Protein AF-A0A1I0THL3-F1 (afdb_monomer)

Nearest PDB structures (foldseek):
  1vh6-assembly1_B  TM=9.329E-01  e=5.417E+00  Bacillus subtilis

Foldseek 3Di:
DDCDVVNVVVLVVLLVCLVVQLVVCVVVVNVVSNVSSVCSNVVSVVVVVVVVVVVVVVPDDDDD

Sequence (64 aa):
MTVRWVDAVVIVIAVAVGVAAVIAGGADDSPGLQGLGLIVVIGSVALAVRR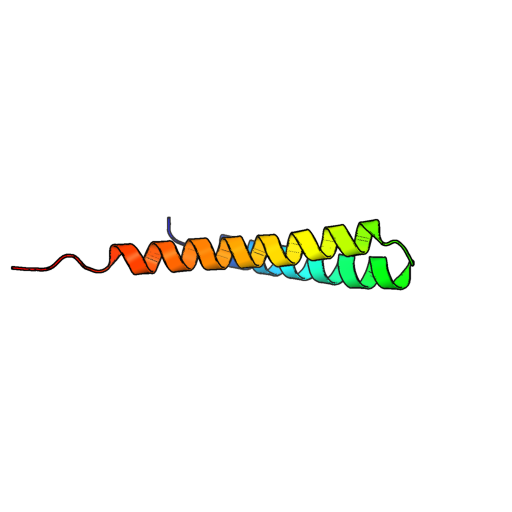ARRRRHGGHRPRD

pLDDT: mean 83.09, std 10.11, range [55.38, 95.69]

Mean predicted aligned error: 7.79 Å

Solvent-accessible surface area (backbone atoms only — not comparable to full-atom values): 3585 Å² total; per-residue (Å²): 136,82,85,45,72,65,55,54,53,52,46,52,50,44,36,51,52,12,50,50,30,30,51,51,14,63,75,63,80,32,67,66,44,23,50,51,11,48,52,41,32,52,51,46,51,50,52,53,51,54,55,55,52,61,60,62,74,73,70,79,76,85,80,129

Organism: NCBI:txid293050

Secondary structure (DSSP, 8-state):
----HHHHHHHHHHHHHHHHHHHHHHHTT-HHHHHHHHHHHHHHHHHHHHHHHHHHTT------

Radius of gyration: 16.51 Å; Cα contacts (8 Å, |Δi|>4): 45; chains: 1; bounding box: 34×11×55 Å

Structure (mmCIF, N/CA/C/O backbone):
data_AF-A0A1I0THL3-F1
#
_entry.id   AF-A0A1I0THL3-F1
#
loop_
_atom_site.group_PDB
_atom_site.id
_atom_site.type_symbol
_atom_site.label_atom_id
_atom_site.label_alt_id
_atom_site.label_comp_id
_atom_site.label_asym_id
_atom_site.label_entity_id
_atom_site.label_seq_id
_atom_site.pdbx_PDB_ins_code
_atom_site.Cartn_x
_atom_site.Cartn_y
_atom_site.Cartn_z
_atom_site.occupancy
_atom_site.B_iso_or_equiv
_atom_site.auth_seq_id
_atom_site.auth_comp_id
_atom_site.auth_asym_id
_atom_site.auth_atom_id
_atom_site.pdbx_PDB_model_num
ATOM 1 N N . MET A 1 1 ? -15.455 7.740 13.509 1.00 55.38 1 MET A N 1
ATOM 2 C CA . MET A 1 1 ? -15.363 7.474 12.057 1.00 55.38 1 MET A CA 1
ATOM 3 C C . MET A 1 1 ? -15.231 5.976 11.844 1.00 55.38 1 MET A C 1
ATOM 5 O O . MET A 1 1 ? -14.195 5.400 12.166 1.00 55.38 1 MET A O 1
ATOM 9 N N . THR A 1 2 ? -16.312 5.332 11.414 1.00 68.31 2 THR A N 1
ATOM 10 C CA . THR A 1 2 ? -16.318 3.921 11.020 1.00 68.31 2 THR A CA 1
ATOM 11 C C . THR A 1 2 ? -15.576 3.785 9.687 1.00 68.31 2 THR A C 1
ATOM 13 O O . THR A 1 2 ? -15.739 4.608 8.797 1.00 68.31 2 THR A O 1
ATOM 16 N N . VAL A 1 3 ? -14.707 2.783 9.576 1.00 66.50 3 VAL A N 1
ATOM 17 C CA . VAL A 1 3 ? -14.084 2.364 8.310 1.00 66.50 3 VAL A CA 1
ATOM 18 C C . VAL A 1 3 ? -15.196 1.656 7.561 1.00 66.50 3 VAL A C 1
ATOM 20 O O . VAL A 1 3 ? -15.689 0.625 8.027 1.00 66.50 3 VAL A O 1
ATOM 23 N N . ARG A 1 4 ? -15.656 2.272 6.483 1.00 86.81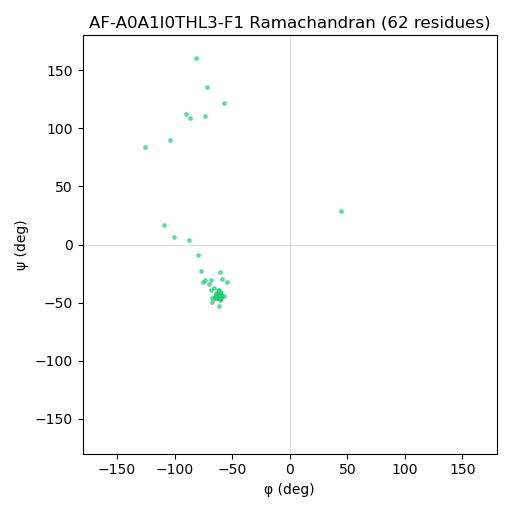 4 ARG A N 1
ATOM 24 C CA . ARG A 1 4 ? -16.688 1.714 5.617 1.00 86.81 4 ARG A CA 1
ATOM 25 C C . ARG A 1 4 ? -16.021 0.729 4.663 1.00 86.81 4 ARG A C 1
ATOM 27 O O . ARG A 1 4 ? -14.820 0.811 4.428 1.00 86.81 4 ARG A O 1
ATOM 34 N N . TRP A 1 5 ? -16.794 -0.176 4.070 1.00 86.12 5 TRP A N 1
ATOM 35 C CA . TRP A 1 5 ? -16.260 -1.090 3.052 1.00 86.12 5 TRP A CA 1
ATOM 36 C C . TRP A 1 5 ? -15.558 -0.334 1.904 1.00 86.12 5 TRP A C 1
ATOM 38 O O . TRP A 1 5 ? -14.523 -0.773 1.422 1.00 86.12 5 TRP A O 1
ATOM 48 N N . VAL A 1 6 ? -16.041 0.874 1.577 1.00 88.81 6 VAL A N 1
ATOM 49 C CA . VAL A 1 6 ? -15.424 1.793 0.612 1.00 88.81 6 VAL A CA 1
ATOM 50 C C . VAL A 1 6 ? -14.001 2.164 1.022 1.00 88.81 6 VAL A C 1
ATOM 52 O O . VAL A 1 6 ? -13.107 2.124 0.190 1.00 88.81 6 VAL A O 1
ATOM 55 N N . ASP A 1 7 ? -13.759 2.476 2.300 1.00 87.25 7 ASP A N 1
ATOM 56 C CA . ASP A 1 7 ? -12.408 2.781 2.781 1.00 87.25 7 ASP A CA 1
ATOM 57 C C . ASP A 1 7 ? -11.481 1.572 2.613 1.00 87.25 7 ASP A C 1
ATOM 59 O O . ASP A 1 7 ? -10.320 1.737 2.255 1.00 87.25 7 ASP A O 1
ATOM 63 N N . ALA A 1 8 ? -11.983 0.359 2.867 1.00 87.44 8 ALA A N 1
ATOM 64 C CA . ALA A 1 8 ? -11.200 -0.861 2.695 1.00 87.44 8 ALA A CA 1
ATOM 65 C C . ALA A 1 8 ? -10.837 -1.086 1.220 1.00 87.44 8 ALA A C 1
ATOM 67 O O . ALA A 1 8 ? -9.676 -1.342 0.917 1.00 87.44 8 ALA A O 1
ATOM 68 N N . VAL A 1 9 ? -11.799 -0.910 0.309 1.00 93.25 9 VAL A N 1
ATOM 69 C CA . VAL A 1 9 ? -11.567 -0.998 -1.141 1.00 93.25 9 VAL A CA 1
ATOM 70 C C . VAL A 1 9 ? -10.538 0.040 -1.593 1.00 93.25 9 VAL A C 1
ATOM 72 O O . VAL A 1 9 ? -9.582 -0.309 -2.278 1.00 93.25 9 VAL A O 1
ATOM 75 N N . VAL A 1 10 ? -10.672 1.294 -1.153 1.00 91.94 10 VAL A N 1
ATOM 76 C C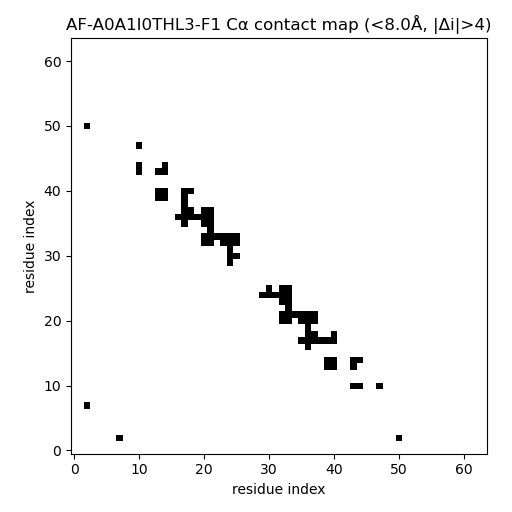A . VAL A 1 10 ? -9.718 2.367 -1.478 1.00 91.94 10 VAL A CA 1
ATOM 77 C C . VAL A 1 10 ? -8.313 2.038 -0.971 1.00 91.94 10 VAL A C 1
ATOM 79 O O . VAL A 1 10 ? -7.350 2.225 -1.708 1.00 91.94 10 VAL A O 1
ATOM 82 N N . ILE A 1 11 ? -8.178 1.515 0.252 1.00 89.19 11 ILE A N 1
ATOM 83 C CA . ILE A 1 11 ? -6.876 1.113 0.808 1.00 89.19 11 ILE A CA 1
ATOM 84 C C . ILE A 1 11 ? -6.252 -0.010 -0.025 1.00 89.19 11 ILE A C 1
ATOM 86 O O . ILE A 1 11 ? -5.069 0.065 -0.344 1.00 89.19 11 ILE A O 1
ATOM 90 N N . VAL A 1 12 ? -7.029 -1.031 -0.398 1.00 91.94 12 VAL A N 1
ATOM 91 C CA . VAL A 1 12 ? -6.532 -2.153 -1.212 1.00 91.94 12 VAL A CA 1
ATOM 92 C C . VAL A 1 12 ? -6.060 -1.665 -2.579 1.00 91.94 12 VAL A C 1
ATOM 94 O O . VAL A 1 12 ? -4.959 -2.016 -2.997 1.00 91.94 12 VAL A O 1
ATOM 97 N N . ILE A 1 13 ? -6.843 -0.811 -3.245 1.00 95.69 13 ILE A N 1
ATOM 98 C CA . ILE A 1 13 ? -6.468 -0.231 -4.541 1.00 95.69 13 ILE A CA 1
ATOM 99 C C . ILE A 1 13 ? -5.203 0.618 -4.402 1.00 95.69 13 ILE A C 1
ATOM 101 O O . ILE A 1 13 ? -4.278 0.459 -5.192 1.00 95.69 13 ILE A O 1
ATOM 105 N N . ALA A 1 14 ? -5.120 1.480 -3.386 1.00 91.06 14 ALA A N 1
ATOM 106 C CA . ALA A 1 14 ? -3.949 2.325 -3.164 1.00 91.06 14 ALA A CA 1
ATOM 107 C C . ALA A 1 14 ? -2.676 1.496 -2.934 1.00 91.06 14 ALA A C 1
ATOM 109 O O . ALA A 1 14 ? -1.631 1.802 -3.505 1.00 91.06 14 ALA A O 1
ATOM 110 N N . VAL A 1 15 ? -2.767 0.412 -2.156 1.00 90.06 15 VAL A N 1
ATOM 111 C CA . VAL A 1 15 ? -1.646 -0.517 -1.955 1.00 90.06 15 VAL A CA 1
ATOM 112 C C . VAL A 1 15 ? -1.273 -1.214 -3.263 1.00 90.06 15 VAL A C 1
ATOM 114 O O . VAL A 1 15 ? -0.094 -1.242 -3.600 1.00 90.06 15 VAL A O 1
ATOM 117 N N . ALA A 1 16 ? -2.245 -1.726 -4.023 1.00 92.81 16 ALA A N 1
ATOM 118 C CA . ALA A 1 16 ? -1.985 -2.396 -5.298 1.00 92.81 16 ALA A CA 1
ATOM 119 C C . ALA A 1 16 ? -1.304 -1.463 -6.314 1.00 92.81 16 ALA A C 1
ATOM 121 O O . ALA A 1 16 ? -0.322 -1.851 -6.942 1.00 92.81 16 ALA A O 1
ATOM 122 N N . VAL A 1 17 ? -1.773 -0.216 -6.423 1.00 93.25 17 VAL A N 1
ATOM 123 C CA . VAL A 1 17 ? -1.171 0.813 -7.284 1.00 93.25 17 VAL A CA 1
ATOM 124 C C . VAL A 1 17 ? 0.244 1.158 -6.821 1.00 93.25 17 VAL A C 1
ATOM 126 O O . VAL A 1 17 ? 1.153 1.230 -7.642 1.00 93.25 17 VAL A O 1
ATOM 129 N N . GLY A 1 18 ? 0.458 1.330 -5.513 1.00 89.25 18 GLY A N 1
ATOM 130 C CA . GLY A 1 18 ? 1.786 1.598 -4.964 1.00 89.25 18 GLY A CA 1
ATOM 131 C C . GLY A 1 18 ? 2.775 0.462 -5.247 1.00 89.25 18 GLY A C 1
ATOM 132 O O . GLY A 1 18 ? 3.885 0.720 -5.700 1.00 89.25 18 GLY A O 1
ATOM 133 N N . VAL A 1 19 ? 2.357 -0.795 -5.064 1.00 89.94 19 VAL A N 1
ATOM 134 C CA . VAL A 1 19 ? 3.172 -1.978 -5.397 1.00 89.94 19 VAL A CA 1
ATOM 135 C C . VAL A 1 19 ? 3.475 -2.033 -6.895 1.00 89.94 19 VAL A C 1
ATOM 137 O O . VAL A 1 19 ? 4.627 -2.240 -7.271 1.00 89.94 19 VAL A O 1
ATOM 140 N N . ALA A 1 20 ? 2.480 -1.794 -7.752 1.00 89.12 20 ALA A N 1
ATOM 141 C CA . ALA A 1 20 ? 2.681 -1.756 -9.197 1.00 89.12 20 ALA A CA 1
ATOM 142 C C . ALA A 1 20 ? 3.688 -0.667 -9.606 1.00 89.12 20 ALA A C 1
ATOM 144 O O . ALA A 1 20 ? 4.561 -0.932 -10.426 1.00 89.12 20 ALA A O 1
ATOM 145 N N . ALA A 1 21 ? 3.629 0.518 -8.992 1.00 83.38 21 ALA A N 1
ATOM 146 C CA . ALA A 1 21 ? 4.593 1.592 -9.224 1.00 83.38 21 ALA A CA 1
ATOM 147 C C . ALA A 1 21 ? 6.013 1.235 -8.741 1.00 83.38 21 ALA A C 1
ATOM 149 O O . ALA A 1 21 ? 6.980 1.549 -9.428 1.00 83.38 21 ALA A O 1
ATOM 150 N N . VAL A 1 22 ? 6.160 0.528 -7.611 1.00 86.62 22 VAL A N 1
ATOM 151 C CA . VAL A 1 22 ? 7.469 0.024 -7.142 1.00 86.62 22 VAL A CA 1
ATOM 152 C C . VAL A 1 22 ? 8.088 -0.942 -8.151 1.00 86.62 22 VAL A C 1
ATOM 154 O O . VAL A 1 22 ? 9.275 -0.825 -8.463 1.00 86.62 22 VAL A O 1
ATOM 157 N N . ILE A 1 23 ? 7.289 -1.885 -8.661 1.00 89.94 23 ILE A N 1
ATOM 158 C CA . ILE A 1 23 ? 7.741 -2.886 -9.634 1.00 89.94 23 ILE A CA 1
ATOM 159 C C . ILE A 1 23 ? 8.070 -2.214 -10.970 1.00 89.94 23 ILE A C 1
ATOM 161 O O . ILE A 1 23 ? 9.156 -2.425 -11.497 1.00 89.94 23 ILE A O 1
ATOM 165 N N . ALA A 1 24 ? 7.172 -1.371 -11.489 1.00 84.50 24 ALA A N 1
ATOM 166 C CA . ALA A 1 24 ? 7.373 -0.661 -12.750 1.00 84.50 24 ALA A CA 1
ATOM 167 C C . ALA A 1 24 ? 8.584 0.282 -12.693 1.00 84.50 24 ALA A C 1
ATOM 169 O O . ALA A 1 24 ? 9.382 0.296 -13.620 1.00 84.50 24 ALA A O 1
ATOM 170 N N . GLY A 1 25 ? 8.774 1.004 -11.584 1.00 80.25 25 GLY A N 1
ATOM 171 C CA . GLY A 1 25 ? 9.940 1.870 -11.399 1.00 80.25 25 GLY A CA 1
ATOM 172 C C . GLY A 1 25 ? 11.253 1.103 -11.257 1.00 80.25 25 GLY A C 1
ATOM 173 O O . GLY A 1 25 ? 12.293 1.592 -11.675 1.00 80.25 25 GLY A O 1
ATOM 174 N N . GLY A 1 26 ? 11.211 -0.114 -10.704 1.00 81.25 26 GLY A N 1
ATOM 175 C CA . GLY A 1 26 ? 12.373 -1.005 -10.678 1.00 81.25 26 GLY A CA 1
ATOM 176 C C . GLY A 1 26 ? 12.689 -1.633 -12.036 1.00 81.25 26 GLY A C 1
ATOM 177 O O . GLY A 1 26 ? 13.849 -1.900 -12.316 1.00 81.25 26 GLY A O 1
ATOM 178 N N . ALA A 1 27 ? 11.674 -1.867 -12.872 1.00 79.62 27 ALA A N 1
ATOM 179 C CA . ALA A 1 27 ? 11.843 -2.420 -14.216 1.00 79.62 27 ALA A CA 1
ATOM 180 C C . ALA A 1 27 ? 12.354 -1.388 -15.237 1.00 79.62 27 ALA A C 1
ATOM 182 O O . ALA A 1 27 ? 12.917 -1.775 -16.255 1.00 79.62 27 ALA A O 1
ATOM 183 N N . ASP A 1 28 ? 12.146 -0.100 -14.963 1.00 77.31 28 ASP A N 1
ATOM 184 C CA . ASP A 1 28 ? 12.488 1.024 -15.844 1.00 77.31 28 ASP A CA 1
ATOM 185 C C . ASP A 1 28 ? 13.676 1.857 -15.313 1.00 77.31 28 ASP A C 1
ATOM 187 O O . ASP A 1 28 ? 13.846 3.010 -15.698 1.00 77.31 28 ASP A O 1
ATOM 191 N N . ASP A 1 29 ? 14.462 1.309 -14.370 1.00 83.38 29 ASP A N 1
ATOM 192 C CA . ASP A 1 29 ? 15.586 1.983 -13.686 1.00 83.38 29 ASP A CA 1
ATOM 193 C C . ASP A 1 29 ? 15.261 3.422 -13.224 1.00 83.38 29 ASP A C 1
ATOM 195 O O . ASP A 1 29 ? 16.130 4.292 -13.133 1.00 83.38 29 ASP A O 1
ATOM 199 N N . SER A 1 30 ? 13.989 3.698 -12.926 1.00 83.31 30 SER A N 1
ATOM 200 C CA . SER A 1 30 ? 13.483 5.027 -12.611 1.00 83.31 30 SER A CA 1
ATOM 201 C C . SER A 1 30 ? 13.257 5.136 -11.097 1.00 83.31 30 SER A C 1
ATOM 203 O O . SER A 1 30 ? 12.156 4.879 -10.588 1.00 83.31 30 SER A O 1
ATOM 205 N N . PRO A 1 31 ? 14.285 5.566 -10.325 1.00 82.31 31 PRO A N 1
ATOM 206 C CA . PRO A 1 31 ? 14.233 5.564 -8.861 1.00 82.31 31 PRO A CA 1
ATOM 207 C C . PRO A 1 31 ? 13.104 6.443 -8.306 1.00 82.31 31 PRO A C 1
ATOM 209 O O . PRO A 1 31 ? 12.613 6.207 -7.202 1.00 82.31 31 PRO A O 1
ATOM 212 N N . GLY A 1 32 ? 12.641 7.432 -9.078 1.00 87.75 32 GLY A N 1
ATOM 213 C CA . GLY A 1 32 ? 11.514 8.290 -8.716 1.00 87.75 32 GLY A CA 1
ATOM 214 C C . GLY A 1 32 ? 10.170 7.556 -8.666 1.00 87.75 32 GLY A C 1
ATOM 215 O O . GLY A 1 32 ? 9.433 7.712 -7.692 1.00 87.75 32 GLY A O 1
ATOM 216 N N . LEU A 1 33 ? 9.854 6.727 -9.668 1.00 84.94 33 LEU A N 1
ATOM 217 C CA . LEU A 1 33 ? 8.596 5.972 -9.702 1.00 84.94 33 LEU A CA 1
ATOM 218 C C . LEU A 1 33 ? 8.578 4.907 -8.600 1.00 84.94 33 LEU A C 1
ATOM 220 O O .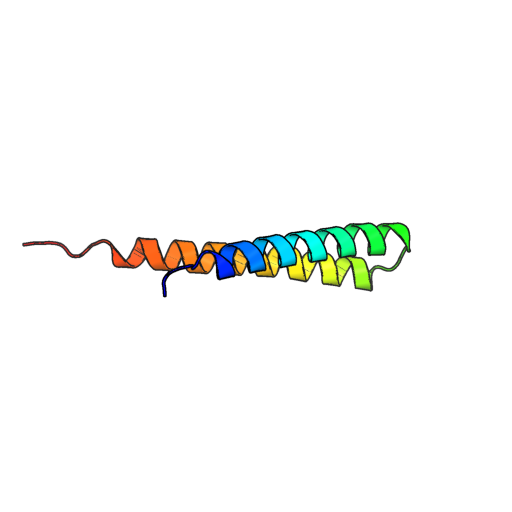 LEU A 1 33 ? 7.571 4.743 -7.906 1.00 84.94 33 LEU A O 1
ATOM 224 N N . GLN A 1 34 ? 9.725 4.261 -8.374 1.00 87.62 34 GLN A N 1
ATOM 225 C CA . GLN A 1 34 ? 9.884 3.296 -7.294 1.00 87.62 34 GLN A CA 1
ATOM 226 C C . GLN A 1 34 ? 9.726 3.952 -5.912 1.00 87.62 34 GLN A C 1
ATOM 228 O O . GLN A 1 34 ? 8.995 3.441 -5.058 1.00 87.62 34 GLN A O 1
ATOM 233 N N . GLY A 1 35 ? 10.342 5.120 -5.704 1.00 89.44 35 GLY A N 1
ATOM 234 C CA . GLY A 1 35 ? 10.214 5.895 -4.470 1.00 89.44 35 GLY A CA 1
ATOM 235 C C . GLY A 1 35 ? 8.783 6.372 -4.204 1.00 89.44 35 GLY A C 1
ATOM 236 O O . GLY A 1 35 ? 8.280 6.231 -3.088 1.00 89.44 35 GLY A O 1
ATOM 237 N N . LEU A 1 36 ? 8.088 6.875 -5.229 1.00 89.75 36 LEU A N 1
ATOM 238 C CA . LEU A 1 36 ? 6.683 7.276 -5.109 1.00 89.75 36 LEU A CA 1
ATOM 239 C C . LEU A 1 36 ? 5.775 6.086 -4.790 1.00 89.75 36 LEU A C 1
ATOM 241 O O . LEU A 1 36 ? 4.928 6.191 -3.900 1.00 89.75 36 LEU A O 1
ATOM 245 N N . GLY A 1 37 ? 5.982 4.944 -5.449 1.00 88.12 37 GLY A N 1
ATOM 246 C CA . GLY A 1 37 ? 5.253 3.715 -5.145 1.00 88.12 37 GLY A CA 1
ATOM 247 C C . GLY A 1 37 ? 5.418 3.295 -3.683 1.00 88.12 37 GLY A C 1
ATOM 248 O O . GLY A 1 37 ? 4.431 3.012 -2.999 1.00 88.12 37 GLY A O 1
ATOM 249 N N . LEU A 1 38 ? 6.646 3.355 -3.160 1.00 91.25 38 LEU A N 1
ATOM 250 C CA . LEU A 1 38 ? 6.939 3.022 -1.767 1.00 91.25 38 LEU A CA 1
ATOM 251 C C . LEU A 1 38 ? 6.227 3.965 -0.784 1.00 91.25 38 LEU A C 1
ATOM 253 O O . LEU A 1 38 ? 5.626 3.503 0.190 1.00 91.25 38 LEU A O 1
ATOM 257 N N . ILE A 1 39 ? 6.241 5.276 -1.048 1.00 94.00 39 ILE A N 1
ATOM 258 C CA . ILE A 1 39 ? 5.547 6.278 -0.222 1.00 94.00 39 ILE A CA 1
ATOM 259 C C . ILE A 1 39 ? 4.042 5.991 -0.175 1.00 94.00 39 ILE A C 1
ATOM 261 O O . ILE A 1 39 ? 3.441 6.036 0.902 1.00 94.00 39 ILE A O 1
ATOM 265 N N . VAL A 1 40 ? 3.434 5.655 -1.315 1.00 92.06 40 VAL A N 1
ATOM 266 C CA . VAL A 1 40 ? 2.005 5.323 -1.397 1.00 92.06 40 VAL A CA 1
ATOM 267 C C . VAL A 1 40 ? 1.680 4.075 -0.574 1.00 92.06 40 VAL A C 1
ATOM 269 O O . VAL A 1 40 ? 0.708 4.088 0.189 1.00 92.06 40 VAL A O 1
ATOM 272 N N . VAL A 1 41 ? 2.501 3.023 -0.661 1.00 90.25 41 VAL A N 1
ATOM 273 C CA . VAL A 1 41 ? 2.313 1.794 0.130 1.00 90.25 41 VAL A CA 1
ATOM 274 C C . VAL A 1 41 ? 2.411 2.094 1.628 1.00 90.25 41 VAL A C 1
ATOM 276 O O . VAL A 1 41 ? 1.481 1.791 2.382 1.00 90.25 41 VAL A O 1
ATOM 279 N N . ILE A 1 42 ? 3.496 2.737 2.069 1.00 93.88 42 ILE A N 1
ATOM 280 C CA . ILE A 1 42 ? 3.732 3.030 3.491 1.00 93.88 42 ILE A CA 1
ATOM 281 C C . ILE A 1 42 ? 2.647 3.960 4.041 1.00 93.88 42 ILE A C 1
ATOM 283 O O . ILE A 1 42 ? 2.091 3.697 5.110 1.00 93.88 42 ILE A O 1
ATOM 287 N N . GLY A 1 43 ? 2.305 5.025 3.312 1.00 91.88 43 GLY A N 1
ATOM 288 C CA . GLY A 1 43 ? 1.278 5.983 3.715 1.00 91.88 43 GLY A CA 1
ATOM 289 C C . GLY A 1 43 ? -0.087 5.323 3.898 1.00 91.88 43 GLY A C 1
ATOM 290 O O . GLY A 1 43 ? -0.750 5.539 4.917 1.00 91.88 43 GLY A O 1
ATOM 291 N N . SER A 1 44 ? -0.474 4.453 2.961 1.00 87.12 44 SER A N 1
ATOM 292 C CA . SER A 1 44 ? -1.736 3.707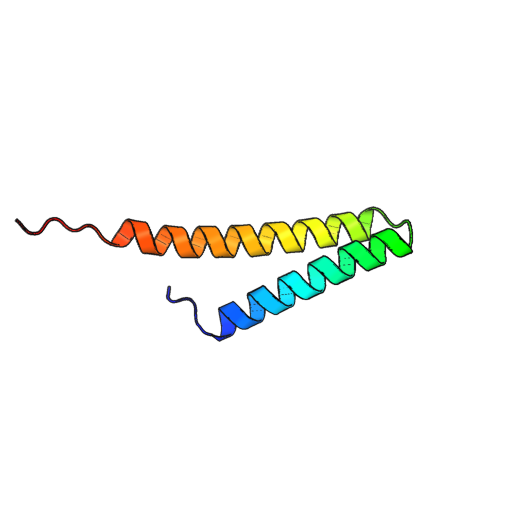 3.015 1.00 87.12 44 SER A CA 1
ATOM 293 C C . SER A 1 44 ? -1.811 2.808 4.252 1.00 87.12 44 SER A C 1
ATOM 295 O O . SER A 1 44 ? -2.799 2.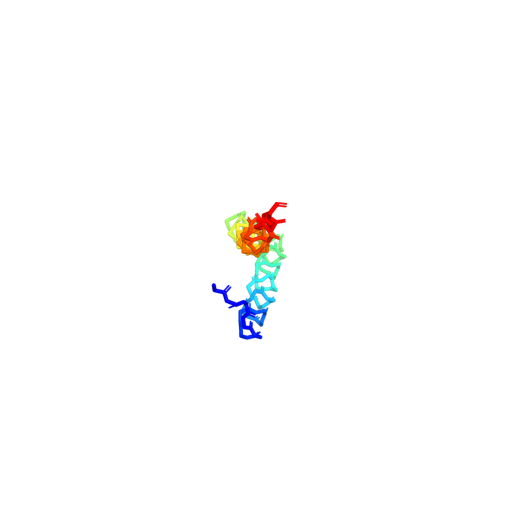843 4.995 1.00 87.12 44 SER A O 1
ATOM 297 N N . VAL A 1 45 ? -0.739 2.062 4.537 1.00 89.56 45 VAL A N 1
ATOM 298 C CA . VAL A 1 45 ? -0.652 1.194 5.721 1.00 89.56 45 VAL A CA 1
ATOM 299 C C . VAL A 1 45 ? -0.669 2.018 7.011 1.00 89.56 45 VAL A C 1
ATOM 301 O O . VAL A 1 45 ? -1.432 1.716 7.932 1.00 89.56 45 VAL A O 1
ATOM 304 N N . ALA A 1 46 ? 0.113 3.096 7.086 1.00 92.06 46 ALA A N 1
ATOM 305 C CA . ALA A 1 46 ? 0.183 3.955 8.264 1.00 92.06 46 ALA A CA 1
ATOM 306 C C . ALA A 1 46 ? -1.178 4.590 8.598 1.00 92.06 46 ALA A C 1
ATOM 308 O O . ALA A 1 46 ? -1.595 4.609 9.762 1.00 92.06 46 ALA A O 1
ATOM 309 N N . LEU A 1 47 ? -1.910 5.063 7.586 1.00 88.38 47 LEU A N 1
ATOM 310 C CA . LEU A 1 47 ? -3.267 5.597 7.734 1.00 88.38 47 LEU A CA 1
ATOM 311 C C . LEU A 1 47 ? -4.247 4.531 8.233 1.00 88.38 47 LEU A C 1
ATOM 313 O O . LEU A 1 47 ? -5.023 4.801 9.161 1.00 88.38 47 LEU A O 1
ATOM 317 N N . ALA A 1 48 ? -4.187 3.321 7.672 1.00 85.81 48 ALA A N 1
ATOM 318 C CA . ALA A 1 48 ? -5.015 2.198 8.101 1.00 85.81 48 ALA A CA 1
ATOM 319 C C . ALA A 1 48 ? -4.757 1.844 9.577 1.00 85.81 48 ALA A C 1
ATOM 321 O O . ALA A 1 48 ? -5.694 1.778 10.381 1.00 85.81 48 ALA A O 1
ATOM 322 N N . VAL A 1 49 ? -3.485 1.725 9.971 1.00 89.56 49 VAL A N 1
ATOM 323 C CA . VAL A 1 49 ? -3.073 1.440 11.354 1.00 89.56 49 VAL A CA 1
ATOM 324 C C . VAL A 1 49 ? -3.500 2.560 12.301 1.00 89.56 49 VAL A C 1
ATOM 326 O O . VAL A 1 49 ? -4.061 2.292 13.366 1.00 89.56 49 VAL A O 1
ATOM 329 N N . ARG A 1 50 ? -3.292 3.827 11.929 1.00 88.00 50 ARG A N 1
ATOM 330 C CA . ARG A 1 50 ? -3.690 4.983 12.745 1.00 88.00 50 ARG A CA 1
ATOM 331 C C . ARG A 1 50 ? -5.203 5.019 12.966 1.00 88.00 50 ARG A C 1
ATOM 333 O O . ARG A 1 50 ? -5.644 5.314 14.079 1.00 88.00 50 ARG A O 1
ATOM 340 N N . ARG A 1 51 ? -6.006 4.681 11.950 1.00 83.50 51 ARG A N 1
ATOM 341 C CA . ARG A 1 51 ? -7.466 4.532 12.089 1.00 83.50 51 ARG A CA 1
ATOM 342 C C . ARG A 1 51 ? -7.833 3.374 13.016 1.00 83.50 51 ARG A C 1
ATOM 344 O O . ARG A 1 51 ? -8.684 3.555 13.885 1.00 83.50 51 ARG A O 1
ATOM 351 N N . ALA A 1 52 ? -7.181 2.220 12.882 1.00 80.75 52 ALA A N 1
ATOM 352 C CA . ALA A 1 52 ? -7.427 1.063 13.742 1.00 80.75 52 ALA A CA 1
ATOM 353 C C . ALA A 1 52 ? -7.084 1.344 15.217 1.00 80.75 52 ALA A C 1
ATOM 355 O O . ALA A 1 52 ? -7.870 1.016 16.106 1.00 80.75 52 ALA A O 1
ATOM 356 N N . ARG A 1 53 ? -5.960 2.0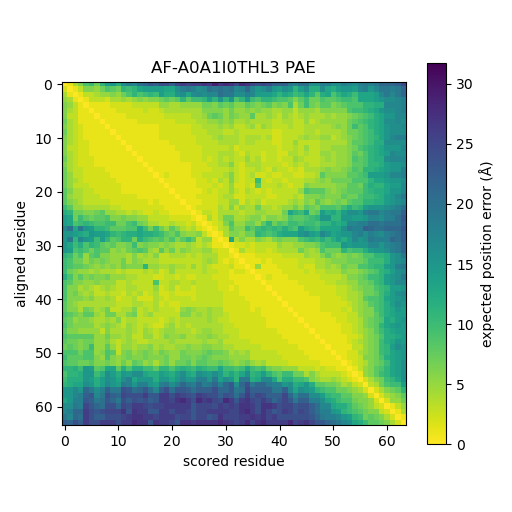22 15.492 1.00 83.50 53 ARG A N 1
ATOM 357 C CA . ARG A 1 53 ? -5.537 2.389 16.856 1.00 83.50 53 ARG A CA 1
ATOM 358 C C . ARG A 1 53 ? -6.511 3.353 17.536 1.00 83.50 53 ARG A C 1
ATOM 360 O O . ARG A 1 53 ? -6.862 3.139 18.692 1.00 83.50 53 ARG A O 1
ATOM 367 N N . ARG A 1 54 ? -7.027 4.362 16.820 1.00 76.81 54 ARG A N 1
ATOM 368 C CA . ARG A 1 54 ? -8.027 5.306 17.367 1.00 76.81 54 ARG A CA 1
ATOM 369 C C . ARG A 1 54 ? -9.310 4.621 17.840 1.00 76.81 54 ARG A C 1
ATOM 371 O O . ARG A 1 54 ? -9.932 5.103 18.777 1.00 76.81 54 ARG A O 1
ATOM 378 N N . ARG A 1 55 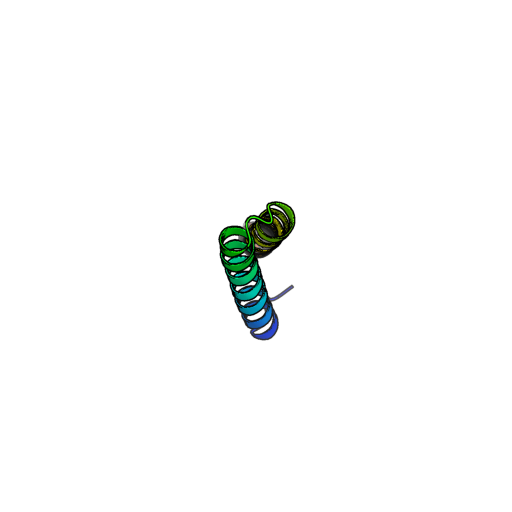? -9.694 3.490 17.237 1.00 67.81 55 ARG A N 1
ATOM 379 C CA . ARG A 1 55 ? -10.842 2.701 17.708 1.00 67.81 55 ARG A CA 1
ATOM 380 C C . ARG A 1 55 ? -10.578 1.993 19.038 1.00 67.81 55 ARG A C 1
ATOM 382 O O . ARG A 1 55 ? -11.502 1.856 19.827 1.00 67.81 55 ARG A O 1
ATOM 389 N N . ARG A 1 56 ? -9.340 1.556 19.291 1.00 65.31 56 ARG A N 1
ATOM 390 C CA . ARG A 1 56 ? -8.984 0.804 20.507 1.00 65.31 56 ARG A CA 1
ATOM 391 C C . ARG A 1 56 ? -8.896 1.689 21.755 1.00 65.31 56 ARG A C 1
ATOM 393 O O . ARG A 1 56 ? -9.261 1.240 22.831 1.00 65.31 56 ARG A O 1
ATOM 400 N N . HIS A 1 57 ? -8.488 2.951 21.615 1.00 62.09 57 HIS A N 1
ATOM 401 C CA . HIS A 1 57 ? -8.355 3.875 22.753 1.00 62.09 57 HIS A CA 1
ATOM 402 C C . HIS A 1 57 ? -9.675 4.502 23.244 1.00 62.09 57 HIS A C 1
ATOM 404 O O . HIS A 1 57 ? -9.687 5.117 24.301 1.00 62.09 57 HIS A O 1
ATOM 410 N N . GLY A 1 58 ? -10.792 4.337 22.527 1.00 59.88 58 GLY A N 1
ATOM 411 C CA . GLY A 1 58 ? -12.116 4.802 22.976 1.00 59.88 58 GLY A CA 1
ATOM 412 C C . GLY A 1 58 ? -12.891 3.797 23.841 1.00 59.88 58 GLY A C 1
ATOM 413 O O . GLY A 1 58 ? -14.055 4.040 24.141 1.00 59.88 58 GLY A O 1
ATOM 414 N N . GLY A 1 59 ? -12.286 2.652 24.181 1.00 62.09 59 GLY A N 1
ATOM 415 C CA . GLY A 1 59 ? -12.984 1.477 24.716 1.00 62.09 59 GLY A CA 1
ATOM 416 C C . GLY A 1 59 ? -12.921 1.253 26.228 1.00 62.09 59 GLY A C 1
ATOM 417 O O . GLY A 1 59 ? -13.393 0.215 26.674 1.00 62.09 59 GLY A O 1
ATOM 418 N N . HIS A 1 60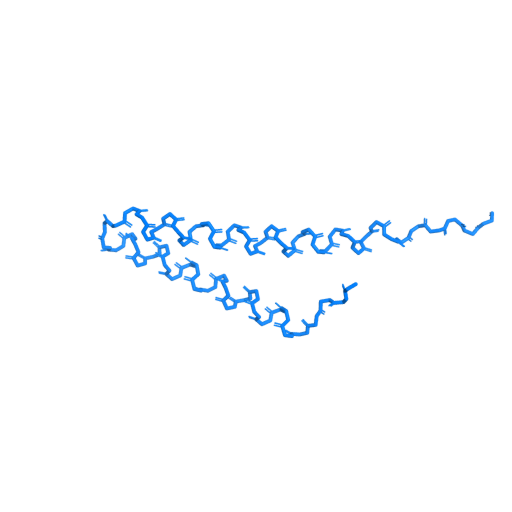 ? -12.365 2.167 27.028 1.00 63.00 60 HIS A N 1
ATOM 419 C CA . HIS A 1 60 ? -12.310 1.988 28.483 1.00 63.00 60 HIS A CA 1
ATOM 420 C C . HIS A 1 60 ? -12.935 3.184 29.206 1.00 63.00 60 HIS A C 1
ATOM 422 O O . HIS A 1 60 ? -12.254 4.127 29.594 1.00 63.00 60 HIS A O 1
ATOM 428 N N . ARG A 1 61 ? -14.266 3.154 29.342 1.00 66.12 61 ARG A N 1
ATOM 429 C CA . ARG A 1 61 ? -14.957 3.875 30.415 1.00 66.12 61 ARG A CA 1
ATOM 430 C C . ARG A 1 61 ? -15.052 2.904 31.593 1.00 66.12 61 ARG A C 1
ATOM 432 O O . ARG A 1 61 ? -15.760 1.907 31.438 1.00 66.12 61 ARG A O 1
ATOM 439 N N . PRO A 1 62 ? -14.351 3.145 32.713 1.00 64.69 62 PRO A N 1
ATOM 440 C CA . PRO A 1 62 ? -14.654 2.466 33.962 1.00 64.69 62 PRO A CA 1
ATOM 441 C C . PRO A 1 62 ? -16.119 2.755 34.282 1.00 64.69 62 PRO A C 1
ATOM 443 O O . PRO A 1 62 ? -16.529 3.917 34.304 1.00 64.69 62 PRO A O 1
ATOM 446 N N . ARG A 1 63 ? -16.913 1.696 34.414 1.00 72.44 63 ARG A N 1
ATOM 447 C CA . ARG A 1 63 ? -18.134 1.774 35.196 1.00 72.44 63 ARG A CA 1
ATOM 448 C C . ARG A 1 63 ? -17.705 1.466 36.621 1.00 72.44 63 ARG A C 1
ATOM 450 O O . ARG A 1 63 ? -17.308 0.335 36.873 1.00 72.44 63 ARG A O 1
ATOM 457 N N . ASP A 1 64 ? -17.749 2.534 37.410 1.00 72.12 64 ASP A N 1
ATOM 458 C CA . ASP A 1 64 ? -18.063 2.565 38.838 1.00 72.12 64 ASP A CA 1
ATOM 459 C C . ASP A 1 64 ? -17.022 1.946 39.786 1.00 72.12 64 ASP A C 1
ATOM 461 O O . ASP A 1 64 ? -16.819 0.713 39.776 1.00 72.12 64 ASP A O 1
#